Protein AF-A0A0V0GX37-F1 (afdb_monomer_lite)

Radius of gyration: 31.22 Å; chains: 1; bounding box: 66×40×72 Å

Foldseek 3Di:
DPPPPPDDPVVRVVVVVVVVVVVVVVVVVPDDDDDDDDPDPDDPVRDDDDDDPPVVVPPPPPDD

Sequence (64 aa):
MKHLNKKVPETAAKKSQMYGYLLDQEKDLRVLPDLPEFQLSLKPEDYTLPEADSTWDNIPGQSL

pLDDT: mean 75.99, std 10.45, range [47.12, 90.94]

Secondary structure (DSSP, 8-state):
---------HHHHHHHHHHHHHHHHHHHT--PPPPP-PPP---TTTPPPPPPPTTGGG-TT---

InterPro domains:
  IPR038898 BRO1 domain-containing protein BROX [PTHR23032] (1-58)

Organism: Solanum chacoense (NCBI:txid4108)

Structure (mmCIF, N/CA/C/O backbone):
data_AF-A0A0V0GX37-F1
#
_entry.id   AF-A0A0V0GX37-F1
#
loop_
_atom_site.group_PDB
_atom_site.id
_atom_site.type_symbol
_atom_site.label_atom_id
_atom_site.label_alt_id
_atom_site.label_comp_id
_atom_site.label_asym_id
_atom_site.label_entity_id
_atom_site.label_seq_id
_atom_site.pdbx_PDB_ins_code
_atom_site.Cartn_x
_atom_site.Cartn_y
_atom_site.Cartn_z
_atom_site.occupancy
_atom_site.B_iso_or_equiv
_atom_site.auth_seq_id
_atom_site.auth_comp_id
_atom_site.auth_asym_id
_atom_site.auth_atom_id
_atom_site.pdbx_PDB_model_num
ATOM 1 N N . MET A 1 1 ? -26.801 -19.701 47.567 1.00 47.12 1 MET A N 1
ATOM 2 C CA . MET A 1 1 ? -26.222 -18.714 46.626 1.00 47.12 1 MET A CA 1
ATOM 3 C C . MET A 1 1 ? -27.346 -18.081 45.796 1.00 47.12 1 MET A C 1
ATOM 5 O O . MET A 1 1 ? -27.573 -18.512 44.679 1.00 47.12 1 MET A O 1
ATOM 9 N N . LYS A 1 2 ? -28.132 -17.136 46.341 1.00 57.94 2 LYS A N 1
ATOM 10 C CA . LYS A 1 2 ? -29.370 -16.649 45.680 1.00 57.94 2 LYS A CA 1
ATOM 11 C C . LYS A 1 2 ? -29.270 -15.243 45.057 1.00 57.94 2 LYS A C 1
ATOM 13 O O . LYS A 1 2 ? -30.278 -14.704 44.619 1.00 57.94 2 LYS A O 1
ATOM 18 N N . HIS A 1 3 ? -28.075 -14.649 44.980 1.00 58.50 3 HIS A N 1
ATOM 19 C CA . HIS A 1 3 ? -27.911 -13.248 44.549 1.00 58.50 3 HIS A CA 1
ATOM 20 C C . HIS A 1 3 ? -26.801 -13.027 43.514 1.00 58.50 3 HIS A C 1
ATOM 22 O O . HIS A 1 3 ? -26.237 -11.939 43.442 1.00 58.50 3 HIS A O 1
ATOM 28 N N . LEU A 1 4 ? -26.486 -14.025 42.684 1.00 58.38 4 LEU A N 1
ATOM 29 C CA . LEU A 1 4 ? -25.559 -13.829 41.562 1.00 58.38 4 LEU A CA 1
ATOM 30 C C . LEU A 1 4 ? -26.289 -13.351 40.295 1.00 58.38 4 LEU A C 1
ATOM 32 O O . LEU A 1 4 ? -25.957 -13.740 39.189 1.00 58.38 4 LEU A O 1
ATOM 36 N N . ASN A 1 5 ? -27.280 -12.475 40.456 1.00 59.69 5 ASN A N 1
ATOM 37 C CA . ASN A 1 5 ? -27.814 -11.668 39.360 1.00 59.69 5 ASN A CA 1
ATOM 38 C C . ASN A 1 5 ? -27.103 -10.313 39.394 1.00 59.69 5 ASN A C 1
ATOM 40 O O . ASN A 1 5 ? -27.716 -9.268 39.610 1.00 59.69 5 ASN A O 1
ATOM 44 N N . LYS A 1 6 ? -25.769 -10.328 39.283 1.00 62.62 6 LYS A N 1
ATOM 45 C CA . LYS A 1 6 ? -25.006 -9.086 39.168 1.00 62.62 6 LYS A CA 1
ATOM 46 C C . LYS A 1 6 ? -25.192 -8.585 37.743 1.00 62.62 6 LYS A C 1
ATOM 48 O O . LYS A 1 6 ? -24.515 -9.046 36.830 1.00 62.62 6 LYS A O 1
ATOM 53 N N . LYS A 1 7 ? -26.155 -7.673 37.569 1.00 73.00 7 LYS A N 1
ATOM 54 C CA . LYS A 1 7 ? -26.316 -6.867 36.355 1.00 73.00 7 LYS A CA 1
ATOM 55 C C . LYS A 1 7 ? -24.923 -6.389 35.944 1.00 73.00 7 LYS A C 1
ATOM 57 O O . LYS A 1 7 ? -24.205 -5.836 36.779 1.00 73.00 7 LYS A O 1
ATOM 62 N N . VAL A 1 8 ? -24.525 -6.674 34.705 1.00 73.56 8 VAL A N 1
ATOM 63 C CA . VAL A 1 8 ? -23.230 -6.234 34.175 1.00 73.56 8 VAL A CA 1
ATOM 64 C C . VAL A 1 8 ? -23.117 -4.730 34.442 1.00 73.56 8 VAL A C 1
ATOM 66 O O . VAL A 1 8 ? -24.047 -4.000 34.086 1.00 73.56 8 VAL A O 1
ATOM 69 N N . PRO A 1 9 ? -22.045 -4.258 35.110 1.00 82.81 9 PRO A N 1
ATOM 70 C CA . PRO A 1 9 ? -21.872 -2.838 35.365 1.00 82.81 9 PRO A CA 1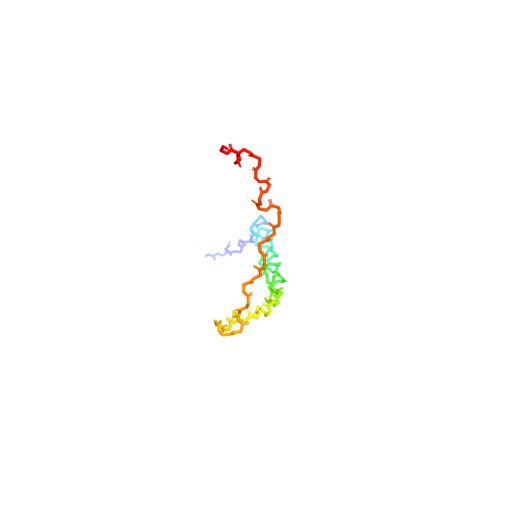
ATOM 71 C C . PRO A 1 9 ? -21.984 -2.063 34.057 1.00 82.81 9 PRO A C 1
ATOM 73 O O . PRO A 1 9 ? -21.422 -2.475 33.042 1.00 82.81 9 PRO A O 1
ATOM 76 N N . 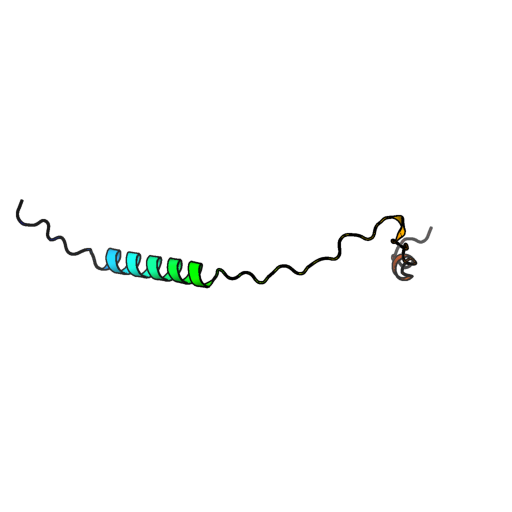GLU A 1 10 ? -22.688 -0.936 34.075 1.00 83.00 10 GLU A N 1
ATOM 77 C CA . GLU A 1 10 ? -22.947 -0.145 32.870 1.00 83.00 10 GLU A CA 1
ATOM 78 C C . GLU A 1 10 ? -21.647 0.232 32.140 1.00 83.00 10 GLU A C 1
ATOM 80 O O . GLU A 1 10 ? -21.580 0.198 30.916 1.00 83.00 10 GLU A O 1
ATOM 85 N N . THR A 1 11 ? -20.571 0.474 32.890 1.00 82.62 11 THR A N 1
ATOM 86 C CA . THR A 1 11 ? -19.223 0.712 32.361 1.00 82.62 11 THR A CA 1
ATOM 87 C C . THR A 1 11 ? -18.675 -0.474 31.563 1.00 82.62 11 THR A C 1
ATOM 89 O O . THR A 1 11 ? -18.026 -0.276 30.539 1.00 82.62 11 THR A O 1
ATOM 92 N N . ALA A 1 12 ? -18.922 -1.708 32.010 1.00 84.25 12 ALA A N 1
ATOM 93 C CA . ALA A 1 12 ? -18.495 -2.915 31.306 1.00 84.25 12 ALA A CA 1
ATOM 94 C C . ALA A 1 12 ? -19.351 -3.161 30.055 1.00 84.25 12 ALA A C 1
ATOM 96 O O . ALA A 1 12 ? -18.808 -3.503 29.006 1.00 84.25 12 ALA A O 1
ATOM 97 N N . ALA A 1 13 ? -20.662 -2.908 30.137 1.00 85.31 13 ALA A N 1
ATOM 98 C CA . ALA A 1 13 ? -21.563 -2.991 28.990 1.00 85.31 13 ALA A CA 1
ATOM 99 C C . ALA A 1 13 ? -21.193 -1.968 27.901 1.00 85.31 13 ALA A C 1
ATOM 101 O O . ALA A 1 13 ? -21.015 -2.346 26.746 1.00 85.31 13 ALA A O 1
ATOM 102 N N . LYS A 1 14 ? -20.972 -0.701 28.279 1.00 88.00 14 LYS A N 1
ATOM 103 C CA . LYS A 1 14 ? -20.535 0.368 27.363 1.00 88.00 14 LYS A CA 1
ATOM 104 C C . LYS A 1 14 ? -19.181 0.065 26.725 1.00 88.00 14 LYS A C 1
ATOM 106 O O . LYS A 1 14 ? -19.024 0.253 25.524 1.00 88.00 14 LYS A O 1
ATOM 111 N N . LYS A 1 15 ? -18.216 -0.451 27.499 1.00 89.06 15 LYS A N 1
ATOM 112 C CA . LYS A 1 15 ? -16.919 -0.888 26.956 1.00 89.06 15 LYS A CA 1
ATOM 113 C C . LYS A 1 15 ? -17.092 -2.014 25.937 1.00 89.06 15 LYS A C 1
ATOM 115 O O . LYS A 1 15 ? -16.560 -1.902 24.842 1.00 89.06 15 LYS A O 1
ATOM 120 N N . SER A 1 16 ? -17.853 -3.056 26.273 1.00 86.44 16 SER A N 1
ATOM 121 C CA . SER A 1 16 ? -18.118 -4.180 25.364 1.00 86.44 16 SER A CA 1
ATOM 122 C C . SER A 1 16 ? -18.768 -3.715 24.057 1.00 86.44 16 SER A C 1
ATOM 124 O O . SER A 1 16 ? -18.303 -4.067 22.977 1.00 86.44 16 SER A O 1
ATOM 126 N N . GLN A 1 17 ? -19.780 -2.846 24.150 1.00 88.44 17 GLN A N 1
ATOM 127 C CA . GLN A 1 17 ? -20.455 -2.268 22.987 1.00 88.44 17 GLN A CA 1
ATOM 128 C C . GLN A 1 17 ? -19.494 -1.458 22.103 1.00 88.44 17 GLN A C 1
ATOM 130 O O . GLN A 1 17 ? -19.509 -1.609 20.885 1.00 88.44 17 GLN A O 1
ATOM 135 N N . MET A 1 18 ? -18.635 -0.632 22.707 1.00 90.94 18 MET A N 1
ATOM 136 C CA . MET A 1 18 ? -17.641 0.167 21.984 1.00 90.94 18 MET A CA 1
ATOM 137 C C . MET A 1 18 ? -16.613 -0.709 21.258 1.00 90.94 18 MET A C 1
ATOM 139 O O . MET A 1 18 ? -16.329 -0.471 20.089 1.00 90.94 18 MET A O 1
ATOM 143 N N . TYR A 1 19 ? -16.080 -1.740 21.921 1.00 86.81 19 TYR A N 1
ATOM 144 C CA . TYR A 1 19 ? -15.137 -2.665 21.284 1.00 86.81 19 TYR A CA 1
ATOM 145 C C . TYR A 1 19 ? -15.795 -3.497 20.180 1.00 86.81 19 TYR A C 1
ATOM 147 O O . TYR A 1 19 ? -15.167 -3.724 19.152 1.00 86.81 19 TYR A O 1
ATOM 155 N N . GLY A 1 20 ? -17.059 -3.899 20.353 1.00 86.81 20 GLY A N 1
ATOM 156 C CA . GLY A 1 20 ? -17.833 -4.558 19.299 1.00 86.81 20 GLY A CA 1
ATOM 157 C C . GLY A 1 20 ? -17.961 -3.687 18.048 1.00 86.81 20 GLY A C 1
ATOM 158 O O . GLY A 1 20 ? -17.658 -4.145 16.954 1.00 86.81 20 GLY A O 1
ATOM 159 N N . TYR A 1 21 ? -18.296 -2.406 18.225 1.00 85.56 21 TYR A N 1
ATOM 160 C CA . TYR A 1 21 ? -18.381 -1.447 17.122 1.00 85.56 21 TYR A CA 1
ATOM 161 C C . TYR A 1 21 ? -17.044 -1.257 16.389 1.00 85.56 21 TYR A C 1
ATOM 163 O O . TYR A 1 21 ? -17.014 -1.280 15.163 1.00 85.56 21 TYR A O 1
ATOM 171 N N . LEU A 1 22 ? -15.932 -1.115 17.119 1.00 85.19 22 LEU A N 1
ATOM 172 C CA . LEU A 1 22 ? -14.596 -0.988 16.518 1.00 85.19 22 LEU A CA 1
ATOM 173 C C . LEU A 1 22 ? -14.198 -2.239 15.717 1.00 85.19 22 LEU A C 1
ATOM 175 O O . LEU A 1 22 ? -13.649 -2.122 14.626 1.00 85.19 22 LEU A O 1
ATOM 179 N N . LEU A 1 23 ? -14.510 -3.430 16.237 1.00 81.81 23 LEU A N 1
ATOM 180 C CA . LEU A 1 23 ? -14.254 -4.699 15.549 1.00 81.81 23 LEU A CA 1
ATOM 181 C C . LEU A 1 23 ? -15.103 -4.858 14.283 1.00 81.81 23 LEU A C 1
ATOM 183 O O . LEU A 1 23 ? -14.630 -5.435 13.308 1.00 81.81 23 LEU A O 1
ATOM 187 N N . ASP A 1 24 ? -16.346 -4.379 14.289 1.00 81.38 24 ASP A N 1
ATOM 188 C CA . ASP A 1 24 ? -17.203 -4.402 13.102 1.00 81.38 24 ASP A CA 1
ATOM 189 C C . ASP A 1 24 ? -16.734 -3.379 12.055 1.00 81.38 24 ASP A C 1
ATOM 191 O O . ASP A 1 24 ? -16.643 -3.724 10.878 1.00 81.38 24 ASP A O 1
ATOM 195 N N . GLN A 1 25 ? -16.278 -2.190 12.475 1.00 78.69 25 GLN A N 1
ATOM 196 C CA . GLN A 1 25 ? -15.602 -1.247 11.574 1.00 78.69 25 GLN A CA 1
ATOM 197 C C . GLN A 1 25 ? -14.335 -1.847 10.941 1.00 78.69 25 GLN A C 1
ATOM 199 O O . GLN A 1 25 ? -14.109 -1.686 9.746 1.00 78.69 25 GLN A O 1
ATOM 204 N N . GLU A 1 26 ? -13.526 -2.595 11.698 1.00 71.19 26 GLU A N 1
ATOM 205 C CA . GLU A 1 26 ? -12.365 -3.321 11.159 1.00 71.19 26 GLU A CA 1
ATOM 206 C C . GLU A 1 26 ? -12.721 -4.418 10.153 1.00 71.19 26 GLU A C 1
ATOM 208 O O . GLU A 1 26 ? -11.852 -4.823 9.378 1.00 71.19 26 GLU A O 1
ATOM 213 N N . LYS A 1 27 ? -13.949 -4.946 10.169 1.00 68.44 27 LYS A N 1
ATOM 214 C CA . LYS A 1 27 ? -14.417 -5.909 9.160 1.00 68.44 27 LYS A CA 1
ATOM 215 C C . LYS A 1 27 ? -14.849 -5.199 7.883 1.00 68.44 27 LYS A C 1
ATOM 217 O O . LYS A 1 27 ? -14.525 -5.688 6.805 1.00 68.44 27 LYS A O 1
ATOM 222 N N . ASP A 1 28 ? -15.492 -4.042 8.005 1.00 64.44 28 ASP A N 1
ATOM 223 C CA . ASP A 1 28 ? -15.896 -3.212 6.863 1.00 64.44 28 ASP A CA 1
ATOM 224 C C . ASP A 1 28 ? -14.699 -2.530 6.177 1.00 64.44 28 ASP A C 1
ATOM 226 O O . ASP A 1 28 ? -14.757 -2.197 4.996 1.00 64.44 28 ASP A O 1
ATOM 230 N N . LEU A 1 29 ? -13.567 -2.399 6.876 1.00 65.12 29 LEU A N 1
ATOM 231 C CA . LEU A 1 29 ? -12.288 -1.958 6.308 1.00 65.12 29 LEU A CA 1
ATOM 232 C C . LEU A 1 29 ? -11.607 -3.010 5.399 1.00 65.12 29 LEU A C 1
ATOM 234 O O . LEU A 1 29 ? -10.519 -2.753 4.884 1.00 65.12 29 LEU A O 1
ATOM 238 N N . ARG A 1 30 ? -12.197 -4.199 5.187 1.00 67.38 30 ARG A N 1
ATOM 239 C CA . ARG A 1 30 ? -11.533 -5.342 4.520 1.00 67.38 30 ARG A CA 1
ATOM 240 C C . ARG A 1 30 ? -11.921 -5.555 3.064 1.00 67.38 30 ARG A C 1
ATOM 242 O O . ARG A 1 30 ? -12.150 -6.689 2.648 1.00 67.38 30 ARG A O 1
ATOM 249 N N . VAL A 1 31 ? -11.889 -4.499 2.266 1.00 70.56 31 VAL A N 1
ATOM 250 C CA . VAL A 1 31 ? -11.642 -4.682 0.832 1.00 70.56 31 VAL A CA 1
ATOM 251 C C . VAL A 1 31 ? -10.510 -3.750 0.450 1.00 70.56 31 VAL A C 1
ATOM 253 O O . VAL A 1 31 ? -10.717 -2.590 0.102 1.00 70.56 31 VAL A O 1
ATOM 256 N N . LEU A 1 32 ? -9.285 -4.260 0.593 1.00 75.00 32 LEU A N 1
ATOM 257 C CA . LEU A 1 32 ? -8.150 -3.627 -0.062 1.00 75.00 32 LEU A CA 1
ATOM 258 C C . LEU A 1 32 ? -8.422 -3.669 -1.570 1.00 75.00 32 LEU A C 1
ATOM 260 O O . LEU A 1 32 ? -8.900 -4.697 -2.056 1.00 75.00 32 LEU A O 1
ATOM 264 N N . PRO A 1 33 ? -8.167 -2.573 -2.297 1.00 82.88 33 PRO A N 1
ATOM 265 C CA . PRO A 1 33 ? -8.281 -2.598 -3.743 1.00 82.88 33 PRO A CA 1
ATOM 266 C C . PRO A 1 33 ? -7.322 -3.647 -4.304 1.00 82.88 33 PRO A C 1
ATOM 268 O O . PRO A 1 33 ? -6.261 -3.904 -3.725 1.00 82.88 33 PRO A O 1
ATOM 271 N N . ASP A 1 34 ? -7.688 -4.224 -5.443 1.00 82.69 34 ASP A N 1
ATOM 272 C CA . ASP A 1 34 ? -6.790 -5.121 -6.151 1.00 82.69 34 ASP A CA 1
ATOM 273 C C . ASP A 1 34 ? -5.489 -4.383 -6.483 1.00 82.69 34 ASP A C 1
ATOM 275 O O . ASP A 1 34 ? -5.487 -3.230 -6.932 1.00 82.69 34 ASP A O 1
ATOM 279 N N . LEU A 1 35 ? -4.364 -5.048 -6.218 1.00 82.12 35 LEU A N 1
ATOM 280 C CA . LEU A 1 35 ? -3.059 -4.542 -6.618 1.00 82.12 35 LEU A CA 1
ATOM 281 C C . LEU A 1 35 ? -3.020 -4.458 -8.149 1.00 82.12 35 LEU A C 1
ATOM 283 O O . LEU A 1 35 ? -3.505 -5.373 -8.819 1.00 82.12 35 LEU A O 1
ATOM 287 N N . PRO A 1 36 ? -2.434 -3.394 -8.721 1.00 84.62 36 PRO A N 1
ATOM 288 C CA . PRO A 1 36 ? -2.288 -3.306 -10.161 1.00 84.62 36 PRO A CA 1
ATOM 289 C C . PRO A 1 36 ? -1.424 -4.462 -10.664 1.00 84.62 36 PRO A C 1
ATOM 291 O O . PRO A 1 36 ? -0.442 -4.859 -10.032 1.00 84.62 36 PRO A O 1
ATOM 294 N N . GLU A 1 37 ? -1.781 -4.983 -11.832 1.00 80.62 37 GLU A N 1
ATOM 295 C CA . GLU A 1 37 ? -0.964 -5.968 -12.519 1.00 80.62 37 GLU A CA 1
ATOM 296 C C . GLU A 1 37 ? 0.250 -5.246 -13.110 1.00 80.62 37 GLU A C 1
ATOM 298 O O . GLU A 1 37 ? 0.183 -4.580 -14.145 1.00 80.62 37 GLU A O 1
ATOM 303 N N . PHE A 1 38 ? 1.371 -5.307 -12.393 1.00 79.31 38 PHE A N 1
ATOM 304 C CA . PHE A 1 38 ? 2.639 -4.833 -12.924 1.00 79.31 38 PHE A CA 1
ATOM 305 C C . PHE A 1 38 ? 3.056 -5.777 -14.047 1.00 79.31 38 PHE A C 1
ATOM 307 O O . PHE A 1 38 ? 3.114 -6.992 -13.849 1.00 79.31 38 PHE A O 1
ATOM 314 N N . GLN A 1 39 ? 3.366 -5.226 -15.223 1.00 74.19 39 GLN A N 1
ATOM 315 C CA . GLN A 1 39 ? 3.973 -6.025 -16.280 1.00 74.19 39 GLN A CA 1
ATOM 316 C C . GLN A 1 39 ? 5.251 -6.649 -15.722 1.00 74.19 39 GLN A C 1
ATOM 318 O O . GLN A 1 39 ? 6.123 -5.940 -15.211 1.00 74.19 39 GLN A O 1
ATOM 323 N N . LEU A 1 40 ? 5.335 -7.981 -15.789 1.00 70.31 40 LEU A N 1
ATOM 324 C CA . LEU A 1 40 ? 6.574 -8.691 -15.509 1.00 70.31 40 LEU A CA 1
ATOM 325 C C . LEU A 1 40 ? 7.674 -8.024 -16.332 1.00 70.31 40 LEU A C 1
ATOM 327 O O . LEU A 1 40 ? 7.472 -7.736 -17.513 1.00 70.31 40 LEU A O 1
ATOM 331 N N . SER A 1 41 ? 8.797 -7.735 -15.674 1.00 71.12 41 SER A N 1
ATOM 332 C CA . SER A 1 41 ? 9.978 -7.142 -16.294 1.00 71.12 41 SER A CA 1
ATOM 333 C C . SER A 1 41 ? 10.211 -7.776 -17.659 1.00 71.12 41 SER A C 1
ATOM 335 O O . SER A 1 41 ? 10.214 -9.007 -17.759 1.00 71.12 41 SER A O 1
ATOM 337 N N . LEU A 1 42 ? 10.368 -6.931 -18.682 1.00 68.81 42 LEU A N 1
ATOM 338 C CA . LEU A 1 42 ? 10.674 -7.371 -20.039 1.00 68.81 42 LEU A CA 1
ATOM 339 C C . LEU A 1 42 ? 11.785 -8.413 -19.979 1.00 68.81 42 LEU A C 1
ATOM 341 O O . LEU A 1 42 ? 12.720 -8.289 -19.175 1.00 68.81 42 LEU A O 1
ATOM 345 N N . LYS A 1 43 ? 11.680 -9.450 -20.814 1.00 81.00 43 LYS A N 1
ATOM 346 C CA . LYS A 1 43 ? 12.806 -10.362 -20.955 1.00 81.00 43 LYS A CA 1
ATOM 347 C C . LYS A 1 43 ? 14.033 -9.539 -21.357 1.00 81.00 43 LYS A C 1
ATOM 349 O O . LYS A 1 43 ? 13.868 -8.522 -22.033 1.00 81.00 43 LYS A O 1
ATOM 354 N N . PRO A 1 44 ? 15.251 -9.943 -20.974 1.00 74.38 44 PRO A N 1
ATOM 355 C CA . PRO A 1 44 ? 16.462 -9.229 -21.370 1.00 74.38 44 PRO A CA 1
ATOM 356 C C . PRO A 1 44 ? 16.528 -8.927 -22.874 1.00 74.38 44 PRO A C 1
ATOM 358 O O . PRO A 1 44 ? 17.024 -7.878 -23.266 1.00 74.38 44 PRO A O 1
ATOM 361 N N . GLU A 1 45 ? 15.984 -9.824 -23.700 1.00 82.88 45 GLU A N 1
ATOM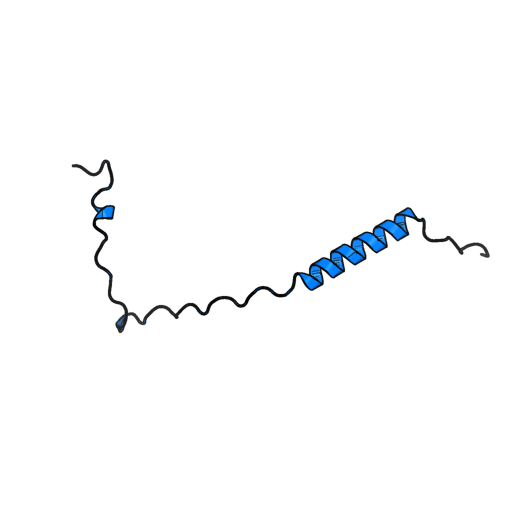 362 C CA . GLU A 1 45 ? 15.897 -9.670 -25.159 1.00 82.88 45 GLU A CA 1
ATOM 363 C C . GLU A 1 45 ? 14.927 -8.567 -25.618 1.00 82.88 45 GLU A C 1
ATOM 365 O O . GLU A 1 45 ? 15.131 -7.976 -26.676 1.00 82.88 45 GLU A O 1
ATOM 370 N N . ASP A 1 46 ? 13.887 -8.297 -24.829 1.00 82.25 46 ASP A N 1
ATOM 371 C CA . ASP A 1 46 ? 12.832 -7.320 -25.114 1.00 82.25 46 ASP A CA 1
ATOM 372 C C . ASP A 1 46 ? 13.108 -5.956 -24.444 1.00 82.25 46 ASP A C 1
ATOM 374 O O . ASP A 1 46 ? 12.406 -4.977 -24.701 1.00 82.25 46 ASP A O 1
ATOM 378 N N . TYR A 1 47 ? 14.116 -5.870 -23.568 1.00 82.75 47 TYR A N 1
ATOM 379 C CA . TYR A 1 47 ? 14.482 -4.640 -22.870 1.00 82.75 47 TYR A CA 1
ATOM 380 C C . TYR A 1 47 ? 15.410 -3.764 -23.718 1.00 82.75 47 TYR A C 1
ATOM 382 O O . TYR A 1 47 ? 16.560 -4.110 -23.985 1.00 82.75 47 TYR A O 1
ATOM 390 N N . THR A 1 48 ? 14.944 -2.566 -24.067 1.00 83.62 48 THR A N 1
ATOM 391 C CA . THR A 1 48 ? 15.795 -1.509 -24.624 1.00 83.62 48 THR A CA 1
ATOM 392 C C . THR A 1 48 ? 16.184 -0.531 -23.525 1.00 83.62 48 THR A C 1
ATOM 394 O O . THR A 1 48 ? 15.308 0.082 -22.911 1.00 83.62 48 THR A O 1
ATOM 397 N N . LEU A 1 49 ? 17.488 -0.352 -23.299 1.00 82.81 49 LEU A N 1
ATOM 398 C CA . LEU A 1 49 ? 17.992 0.678 -22.394 1.00 82.81 49 LEU A CA 1
ATOM 399 C C . LEU A 1 49 ? 17.594 2.062 -22.944 1.00 82.81 49 LEU A C 1
ATOM 401 O O . LEU A 1 49 ? 17.981 2.377 -24.073 1.00 82.81 49 LEU A O 1
ATOM 405 N N . PRO A 1 50 ? 16.822 2.877 -22.201 1.00 85.94 50 PRO A N 1
ATOM 406 C CA . PRO A 1 50 ? 16.492 4.224 -22.641 1.00 85.94 50 PRO A CA 1
ATOM 407 C C . PRO A 1 50 ? 17.741 5.109 -22.661 1.00 85.94 50 PRO A C 1
ATOM 409 O O . PRO A 1 50 ? 18.695 4.884 -21.913 1.00 85.94 50 PRO A O 1
ATOM 412 N N . GLU A 1 51 ? 17.717 6.130 -23.514 1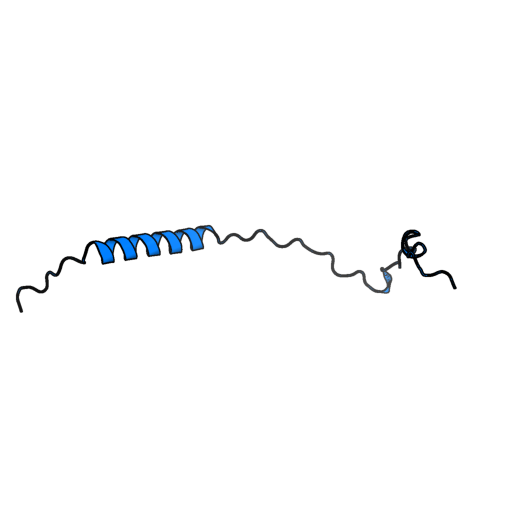.00 87.19 51 GLU A N 1
ATOM 413 C CA . GLU A 1 51 ? 18.751 7.160 -23.522 1.00 87.19 51 GLU A CA 1
ATOM 414 C C . GLU A 1 51 ? 18.782 7.876 -22.164 1.00 87.19 51 GLU A C 1
ATOM 416 O O . GLU A 1 51 ? 17.742 8.098 -21.536 1.00 87.19 51 GLU A O 1
ATOM 421 N N . ALA A 1 52 ? 19.987 8.192 -21.686 1.00 85.81 52 ALA A N 1
ATOM 422 C CA . ALA A 1 52 ? 20.149 8.916 -20.438 1.00 85.81 52 ALA A CA 1
ATOM 423 C C . ALA A 1 52 ? 19.517 10.307 -20.567 1.00 85.81 52 ALA A C 1
ATOM 425 O O . ALA A 1 52 ? 19.728 11.014 -21.550 1.00 85.81 52 ALA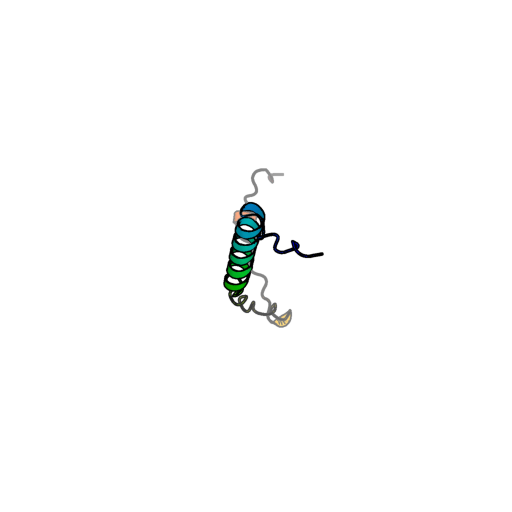 A O 1
ATOM 426 N N . ASP A 1 53 ? 18.736 10.705 -19.567 1.00 85.44 53 ASP A N 1
ATOM 427 C CA . ASP A 1 53 ? 18.165 12.047 -19.541 1.00 85.44 53 ASP A CA 1
ATOM 428 C C . ASP A 1 53 ? 19.285 13.096 -19.383 1.00 85.44 53 ASP A C 1
ATOM 430 O O . ASP A 1 53 ? 20.110 13.016 -18.476 1.00 85.44 53 ASP A O 1
ATOM 434 N N . SER A 1 54 ? 19.293 14.119 -20.237 1.00 81.25 54 SER A N 1
ATOM 435 C CA . SER A 1 54 ? 20.226 15.262 -20.166 1.00 81.25 54 SER A CA 1
ATOM 436 C C . SER A 1 54 ? 20.268 15.991 -18.808 1.00 81.25 54 SER A C 1
ATOM 438 O O . SER A 1 54 ? 21.200 16.744 -18.513 1.00 81.25 54 SER A O 1
ATOM 440 N N . THR A 1 55 ? 19.261 15.791 -17.957 1.00 81.56 55 THR A N 1
ATOM 441 C CA . THR A 1 55 ? 19.245 16.288 -16.575 1.00 81.56 55 THR A CA 1
ATOM 442 C C . THR A 1 55 ? 20.299 15.616 -15.693 1.00 81.56 55 THR A C 1
ATOM 444 O O . THR A 1 55 ? 20.775 16.252 -14.753 1.00 81.56 55 THR A O 1
ATOM 447 N N . TRP A 1 56 ? 20.726 14.388 -16.013 1.00 78.31 56 TRP A N 1
ATOM 448 C CA . TRP A 1 56 ? 21.797 13.681 -15.300 1.00 78.31 56 TRP A CA 1
ATOM 449 C C . TRP A 1 56 ? 23.184 14.285 -15.547 1.00 78.31 56 TRP A C 1
ATOM 451 O O . TRP A 1 56 ? 24.038 14.205 -14.667 1.00 78.31 56 TRP A O 1
ATOM 461 N N . ASP A 1 57 ? 23.398 14.949 -16.686 1.00 75.06 57 ASP A N 1
ATOM 462 C CA . ASP A 1 57 ? 24.657 15.645 -16.996 1.00 75.06 57 ASP A CA 1
ATOM 463 C C . ASP A 1 57 ? 24.764 17.014 -16.304 1.00 75.06 57 ASP A C 1
ATOM 465 O O . ASP A 1 57 ? 25.838 17.607 -16.221 1.00 75.06 57 ASP A O 1
ATOM 469 N N . ASN A 1 58 ? 23.652 17.529 -15.773 1.00 71.12 58 ASN A N 1
ATOM 470 C CA . ASN A 1 58 ? 23.577 18.831 -15.112 1.00 71.12 58 ASN A CA 1
ATOM 471 C C . ASN A 1 58 ? 23.596 18.706 -13.583 1.00 71.12 58 ASN A C 1
AT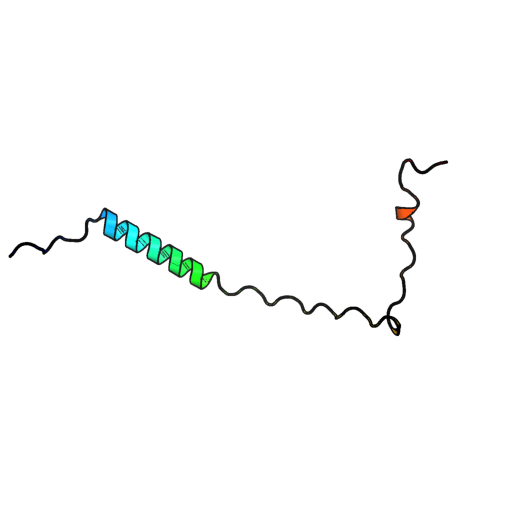OM 473 O O . ASN A 1 58 ? 22.905 19.456 -12.892 1.00 71.12 58 ASN A O 1
ATOM 477 N N . ILE A 1 59 ? 24.380 17.773 -13.030 1.00 70.44 59 ILE A N 1
ATOM 478 C CA . ILE A 1 59 ? 24.600 17.712 -11.578 1.00 70.44 59 ILE A CA 1
ATOM 479 C C . ILE A 1 59 ? 25.436 18.938 -11.174 1.00 70.44 59 ILE A C 1
ATOM 481 O O . ILE A 1 59 ? 26.617 19.019 -11.535 1.00 70.44 59 ILE A O 1
ATOM 485 N N . PRO A 1 60 ? 24.876 19.896 -10.408 1.00 64.75 60 PRO A N 1
ATOM 486 C CA . PRO A 1 60 ? 25.624 21.071 -9.987 1.00 64.75 60 PRO A CA 1
ATOM 487 C C . PRO A 1 60 ? 26.810 20.625 -9.125 1.00 64.75 60 PRO A C 1
ATOM 489 O O . PRO A 1 60 ? 26.621 20.011 -8.076 1.00 64.75 60 PRO A O 1
ATOM 492 N N . GLY A 1 61 ? 28.033 20.920 -9.573 1.00 64.00 61 GLY A N 1
ATOM 493 C CA . GLY A 1 61 ? 29.267 20.590 -8.851 1.00 64.00 61 GLY A CA 1
ATOM 494 C C . GLY A 1 61 ? 30.104 19.443 -9.430 1.00 64.00 61 GLY A C 1
ATOM 495 O O . GLY A 1 61 ? 31.158 19.155 -8.870 1.00 64.00 61 GLY A O 1
ATOM 496 N N . GLN A 1 62 ? 29.705 18.826 -10.548 1.00 60.09 62 GLN A N 1
ATOM 497 C CA . GLN A 1 62 ? 30.585 17.951 -11.339 1.00 60.09 62 GLN A CA 1
ATOM 498 C C . GLN A 1 62 ? 31.208 18.717 -12.515 1.00 60.09 62 GLN A C 1
ATOM 500 O O . GLN A 1 62 ? 30.947 18.444 -13.679 1.00 60.09 62 GLN A O 1
ATOM 505 N N . SER A 1 63 ? 32.036 19.711 -12.209 1.00 55.62 63 SER A N 1
ATOM 506 C CA . SER A 1 63 ? 32.984 20.286 -13.168 1.00 55.62 63 SER A CA 1
ATOM 507 C C . SER A 1 63 ? 34.390 19.995 -12.646 1.00 55.62 63 SER A C 1
ATOM 509 O O . SER A 1 63 ? 34.762 20.542 -11.606 1.00 55.62 63 SER A O 1
ATOM 511 N N . LEU A 1 64 ? 35.115 19.094 -13.319 1.00 50.34 64 LEU A N 1
ATOM 512 C CA . LEU A 1 64 ? 36.557 18.883 -13.136 1.00 50.34 64 LEU A CA 1
ATOM 513 C C . LEU A 1 64 ? 37.348 19.941 -13.908 1.00 50.34 64 LEU A C 1
ATOM 515 O O . LEU A 1 64 ? 36.941 20.247 -15.052 1.00 50.34 64 LEU A O 1
#